Protein AF-A0A946A7G6-F1 (afdb_monomer)

Secondary structure (DSSP, 8-state):
-------GGGEEEEEEEE-GGGT--EEEEEEEEEETTEEEEEEEE-------------

Foldseek 3Di:
DPPDPDDPVFKDWDKDWDCVVVVDIFIKIWIFGDDVPRTPDIDIDGDDDDPDDDDDDD

pLDDT: mean 85.67, std 17.49, range [36.16, 96.88]

Radius of gyration: 17.36 Å; Cα contacts (8 Å, |Δi|>4): 70; chains: 1; bounding box: 40×32×47 Å

Mean predicted aligned error: 7.88 Å

Sequence (58 aa):
SINNCLSKDNCENIFIEQGHIMGRPSDLFVCVEKNKDVIESVRVGGESVTIIKGDIRI

Structure (mmCIF, N/CA/C/O backbone):
data_AF-A0A946A7G6-F1
#
_entry.id   AF-A0A946A7G6-F1
#
loop_
_atom_site.group_PDB
_atom_site.id
_atom_site.type_symbol
_atom_site.label_atom_id
_atom_site.label_alt_id
_atom_site.label_comp_id
_atom_site.label_asym_id
_atom_site.label_entity_id
_atom_site.label_seq_id
_atom_site.pdbx_PDB_ins_code
_atom_site.Cartn_x
_atom_site.Cartn_y
_atom_site.Cartn_z
_atom_site.occupancy
_atom_site.B_iso_or_equiv
_atom_site.auth_seq_id
_atom_site.auth_comp_id
_atom_site.auth_asym_id
_atom_site.auth_atom_id
_atom_site.pdbx_PDB_model_num
ATOM 1 N N . SER A 1 1 ? -25.138 13.005 -0.211 1.00 36.16 1 SER A N 1
ATOM 2 C CA . SER A 1 1 ? -23.837 13.517 0.259 1.00 36.16 1 SER A CA 1
ATOM 3 C C . SER A 1 1 ? -23.333 12.626 1.377 1.00 36.16 1 SER A C 1
ATOM 5 O O . SER A 1 1 ? -23.954 12.613 2.426 1.00 36.16 1 SER A O 1
ATOM 7 N N . ILE A 1 2 ? -22.298 11.815 1.130 1.00 37.84 2 ILE A N 1
ATOM 8 C CA . ILE A 1 2 ? -21.874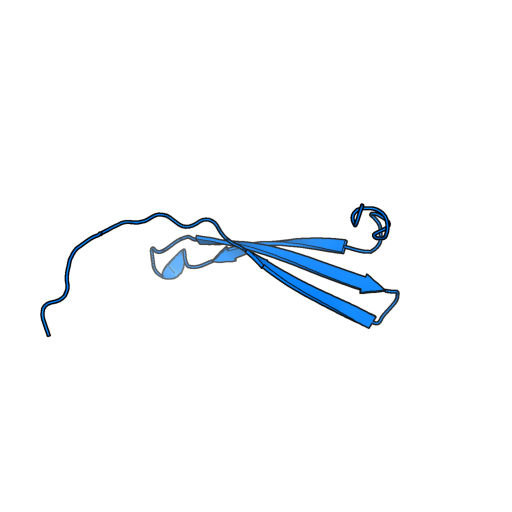 10.703 2.017 1.00 37.84 2 ILE A CA 1
ATOM 9 C C . ILE A 1 2 ? -20.789 11.147 3.029 1.00 37.84 2 ILE A C 1
ATOM 11 O O . ILE A 1 2 ? -20.381 10.395 3.902 1.00 37.84 2 ILE A O 1
ATOM 15 N N . ASN A 1 3 ? -20.352 12.405 2.987 1.00 43.09 3 ASN A N 1
ATOM 16 C CA . ASN A 1 3 ? -19.128 12.827 3.670 1.00 43.09 3 ASN A CA 1
ATOM 17 C C . ASN A 1 3 ? -19.394 13.593 4.975 1.00 43.09 3 A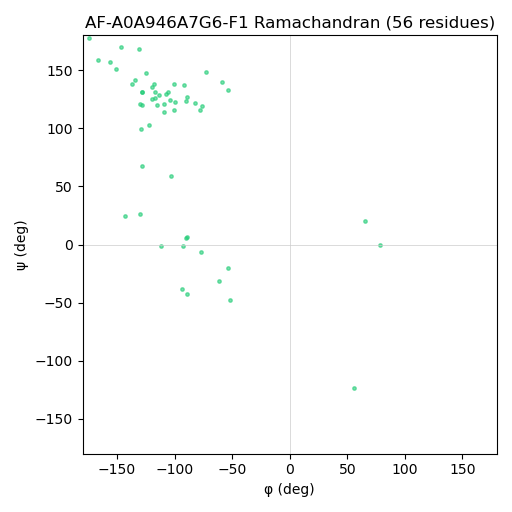SN A C 1
ATOM 19 O O . ASN A 1 3 ? -18.993 14.749 5.069 1.00 43.09 3 ASN A O 1
ATOM 23 N N . ASN A 1 4 ? -20.086 13.006 5.964 1.00 49.34 4 ASN A N 1
ATOM 24 C CA . ASN A 1 4 ? -20.294 13.718 7.238 1.00 49.34 4 ASN A CA 1
ATOM 25 C C . ASN A 1 4 ? -20.261 12.885 8.534 1.00 49.34 4 ASN A C 1
ATOM 27 O O . ASN A 1 4 ? -20.850 13.315 9.521 1.00 49.34 4 ASN A O 1
ATOM 31 N N . CYS A 1 5 ? -19.600 11.723 8.585 1.00 45.38 5 CYS A N 1
ATOM 32 C CA . CYS A 1 5 ? -19.699 10.859 9.777 1.00 45.38 5 CYS A CA 1
ATOM 33 C C . CYS A 1 5 ? -18.381 10.355 10.373 1.00 45.38 5 CYS A C 1
ATOM 35 O O . CYS A 1 5 ? -18.395 9.337 11.052 1.00 45.38 5 CYS A O 1
ATOM 37 N N . LEU A 1 6 ? -17.258 11.050 10.193 1.00 47.66 6 LEU A N 1
ATOM 38 C CA . LEU A 1 6 ? -16.027 10.678 10.895 1.00 47.66 6 LEU A CA 1
ATOM 39 C C . LEU A 1 6 ? -15.451 11.908 11.586 1.00 47.66 6 LEU A C 1
ATOM 41 O O . LEU A 1 6 ? -14.830 12.768 10.961 1.00 47.66 6 LEU A O 1
ATOM 45 N N . SER A 1 7 ? -15.711 12.015 12.889 1.00 51.78 7 SER A N 1
ATOM 46 C CA . SER A 1 7 ? -14.957 12.907 13.765 1.00 51.78 7 SER A CA 1
ATOM 47 C C . SER A 1 7 ? -13.469 12.592 13.603 1.00 51.78 7 SER A C 1
ATOM 49 O O . SER A 1 7 ? -13.080 11.424 13.614 1.00 51.78 7 SER A O 1
ATOM 51 N N . LYS A 1 8 ? -12.634 13.625 13.441 1.00 55.12 8 LYS A N 1
ATOM 52 C CA . LYS A 1 8 ? -11.179 13.485 13.231 1.00 55.12 8 LYS A CA 1
ATOM 53 C C . LYS A 1 8 ? -10.477 12.644 14.310 1.00 55.12 8 LYS A C 1
ATOM 55 O O . LYS A 1 8 ? -9.416 12.105 14.032 1.00 55.12 8 LYS A O 1
ATOM 60 N N . ASP A 1 9 ? -11.098 12.485 15.476 1.00 58.88 9 ASP A N 1
ATOM 61 C CA . ASP A 1 9 ? -10.578 11.726 16.617 1.00 58.88 9 ASP A CA 1
ATOM 62 C C . ASP A 1 9 ? -10.708 10.192 16.476 1.00 58.88 9 ASP A C 1
ATOM 64 O O . ASP A 1 9 ? -10.177 9.461 17.304 1.00 58.88 9 ASP A O 1
ATOM 68 N N . ASN A 1 10 ? -11.385 9.693 15.430 1.00 67.38 10 ASN A N 1
ATOM 69 C CA . ASN A 1 10 ? -11.710 8.270 15.248 1.00 67.38 10 ASN A CA 1
ATOM 70 C C . ASN A 1 10 ? -10.977 7.573 14.075 1.00 67.38 10 ASN A C 1
ATOM 72 O O . ASN A 1 10 ? -11.198 6.382 13.867 1.00 67.38 10 ASN A O 1
ATOM 76 N N . CYS A 1 11 ? -10.132 8.263 13.291 1.00 74.06 11 CYS A N 1
ATOM 77 C CA . CYS A 1 11 ? -9.238 7.605 12.313 1.00 74.06 11 CYS A CA 1
ATOM 78 C C . CYS A 1 11 ? -7.778 7.820 12.709 1.00 74.06 11 CYS A C 1
ATOM 80 O O . CYS A 1 11 ? -7.286 8.948 12.760 1.00 74.06 11 CYS A O 1
ATOM 82 N N . GLU A 1 12 ? -7.078 6.713 12.936 1.00 84.81 12 GLU A N 1
ATOM 83 C CA . GLU A 1 12 ? -5.627 6.681 13.076 1.00 84.81 12 GLU A CA 1
ATOM 84 C C . GLU A 1 12 ? -4.999 6.457 11.698 1.00 84.81 12 GLU A C 1
ATOM 86 O O . GLU A 1 12 ? -5.295 5.460 11.038 1.00 84.81 12 GLU A O 1
ATOM 91 N N . ASN A 1 13 ? -4.121 7.370 11.273 1.00 90.81 13 ASN A N 1
ATOM 92 C CA . ASN A 1 13 ? -3.331 7.221 10.052 1.00 90.81 13 ASN A CA 1
ATOM 93 C C . ASN A 1 13 ? -1.924 6.733 10.405 1.00 90.81 13 ASN A C 1
ATOM 95 O O . ASN A 1 13 ? -1.209 7.393 11.159 1.00 90.81 13 ASN A O 1
ATOM 99 N N . ILE A 1 14 ? -1.523 5.599 9.840 1.00 94.56 14 ILE A N 1
ATOM 100 C CA . ILE A 1 14 ? -0.226 4.960 10.052 1.00 94.56 14 ILE A CA 1
ATOM 101 C C . ILE A 1 14 ? 0.513 4.925 8.715 1.00 94.56 14 ILE A C 1
ATOM 103 O O . ILE A 1 14 ? -0.037 4.500 7.697 1.00 94.56 14 ILE A O 1
ATOM 107 N N . PHE A 1 15 ? 1.769 5.361 8.735 1.00 95.12 15 PHE A N 1
ATOM 108 C CA . PHE A 1 15 ? 2.692 5.260 7.611 1.00 95.12 15 PHE A CA 1
ATOM 109 C C . PHE A 1 15 ? 3.719 4.164 7.893 1.00 95.12 15 PHE A C 1
ATOM 111 O O . PHE A 1 15 ? 4.279 4.115 8.990 1.00 95.12 15 PHE A O 1
ATOM 118 N N . ILE A 1 16 ? 3.937 3.272 6.927 1.00 95.56 16 ILE A N 1
ATOM 119 C CA . ILE A 1 16 ? 4.831 2.119 7.074 1.00 95.56 16 ILE A CA 1
ATOM 120 C C . ILE A 1 16 ? 5.790 2.071 5.888 1.00 95.56 16 ILE A C 1
ATOM 122 O O . ILE A 1 16 ? 5.359 1.891 4.751 1.00 95.56 16 ILE A O 1
ATOM 126 N N . GLU A 1 17 ? 7.087 2.138 6.176 1.00 95.94 17 GLU A N 1
ATOM 127 C CA . GLU A 1 17 ? 8.155 1.867 5.213 1.00 95.94 17 GLU A CA 1
ATOM 128 C C . GLU A 1 17 ? 8.562 0.388 5.274 1.00 95.94 17 GLU A C 1
ATOM 130 O O . GLU A 1 17 ? 8.732 -0.183 6.356 1.00 95.94 17 GLU A O 1
ATOM 135 N N . GLN A 1 18 ? 8.768 -0.250 4.122 1.00 94.38 18 GLN A N 1
ATOM 136 C CA . GLN A 1 18 ? 9.163 -1.661 4.056 1.00 94.38 18 GLN A CA 1
ATOM 137 C C . GLN A 1 18 ? 10.089 -1.972 2.872 1.00 94.38 18 GLN A C 1
ATOM 139 O O . GLN A 1 18 ? 10.284 -1.166 1.968 1.00 94.38 18 GLN A O 1
ATOM 144 N N . GLY A 1 19 ? 10.664 -3.180 2.860 1.00 95.19 19 GLY A N 1
ATOM 145 C CA . GLY A 1 19 ? 11.361 -3.733 1.690 1.00 95.19 19 GLY A CA 1
ATOM 146 C C . GLY A 1 19 ? 12.781 -3.209 1.426 1.00 95.19 19 GLY A C 1
ATOM 147 O O . GLY A 1 19 ? 13.453 -3.715 0.526 1.00 95.19 19 GLY A O 1
ATOM 148 N N . HIS A 1 20 ? 13.291 -2.289 2.254 1.00 95.19 20 HIS A N 1
ATOM 149 C CA . HIS A 1 20 ? 14.663 -1.764 2.182 1.00 95.19 20 HIS A CA 1
ATOM 150 C C . HIS A 1 20 ? 15.743 -2.859 2.156 1.00 95.19 20 HIS A C 1
ATOM 152 O O . HIS A 1 20 ? 16.611 -2.846 1.287 1.00 95.19 20 HIS A O 1
ATOM 158 N N . ILE A 1 21 ? 15.658 -3.853 3.050 1.00 96.75 21 ILE A N 1
ATOM 159 C CA . ILE A 1 21 ? 16.632 -4.963 3.130 1.00 96.75 21 ILE A CA 1
ATOM 160 C C . ILE A 1 21 ? 16.656 -5.790 1.833 1.00 96.75 21 ILE A C 1
ATOM 162 O O . ILE A 1 21 ? 17.698 -6.305 1.441 1.00 96.75 21 ILE A O 1
ATOM 166 N N . MET A 1 22 ? 15.520 -5.884 1.140 1.00 95.56 22 MET A N 1
ATOM 167 C CA . MET A 1 22 ? 15.379 -6.637 -0.109 1.00 95.56 22 MET A CA 1
ATOM 168 C C . MET A 1 22 ? 15.692 -5.788 -1.351 1.00 95.56 22 MET A C 1
ATOM 170 O O . MET A 1 22 ? 15.460 -6.238 -2.473 1.00 95.56 22 MET A O 1
ATOM 174 N N . GLY A 1 23 ? 16.167 -4.548 -1.169 1.00 96.50 23 GLY A N 1
ATOM 175 C CA . GLY A 1 23 ? 16.418 -3.602 -2.260 1.00 96.50 23 GLY A CA 1
ATOM 176 C C . GLY A 1 23 ? 15.151 -3.171 -3.003 1.00 96.50 23 GLY A C 1
ATOM 177 O O . GLY A 1 23 ? 15.229 -2.729 -4.146 1.00 96.50 23 GLY A O 1
ATOM 178 N N . ARG A 1 24 ? 13.977 -3.335 -2.384 1.00 94.50 24 ARG A N 1
ATOM 179 C CA . ARG A 1 24 ? 12.666 -2.983 -2.945 1.00 94.50 24 ARG A CA 1
ATOM 180 C C . ARG A 1 24 ? 11.908 -2.102 -1.951 1.00 94.50 24 ARG A C 1
ATOM 182 O O . ARG A 1 24 ? 10.943 -2.579 -1.353 1.00 94.50 24 ARG A O 1
ATOM 189 N N . PRO A 1 25 ? 12.380 -0.868 -1.708 1.00 95.94 25 PRO A N 1
ATOM 190 C CA . PRO A 1 25 ? 11.703 0.052 -0.806 1.00 95.94 25 PRO A CA 1
ATOM 191 C C . PRO A 1 25 ? 10.275 0.312 -1.293 1.00 95.94 25 PRO A C 1
ATOM 193 O O . PRO A 1 25 ? 10.027 0.411 -2.496 1.00 95.94 25 PRO A O 1
ATOM 196 N N . SER A 1 26 ? 9.335 0.374 -0.358 1.00 95.44 26 SER A N 1
ATOM 197 C CA . SER A 1 26 ? 7.943 0.719 -0.636 1.00 95.44 26 SER A CA 1
ATOM 198 C C . SER A 1 26 ? 7.269 1.276 0.606 1.00 95.44 26 SER A C 1
ATOM 200 O O . SER A 1 26 ? 7.659 0.944 1.729 1.00 95.44 26 SER A O 1
ATOM 202 N N . ASP A 1 27 ? 6.215 2.043 0.360 1.00 95.81 27 ASP A N 1
ATOM 203 C CA . ASP A 1 27 ? 5.457 2.746 1.380 1.00 95.81 27 ASP A CA 1
ATOM 204 C C 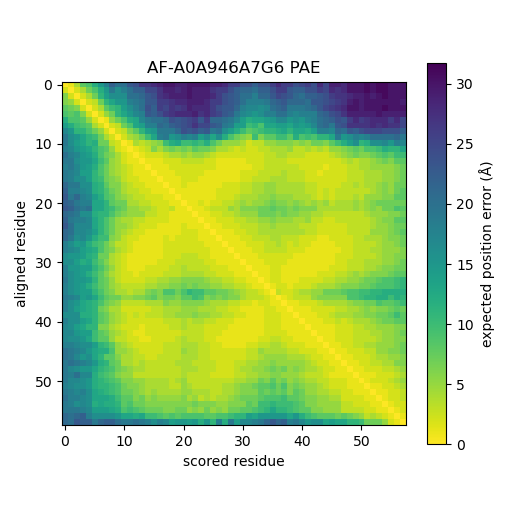. ASP A 1 27 ? 4.014 2.246 1.409 1.00 95.81 27 ASP A C 1
ATOM 206 O O . ASP A 1 27 ? 3.381 2.041 0.367 1.00 95.81 27 ASP A O 1
ATOM 210 N N . LEU A 1 28 ? 3.486 2.065 2.616 1.00 95.75 28 LEU A N 1
ATOM 211 C CA . LEU A 1 28 ? 2.087 1.736 2.855 1.00 95.75 28 LEU A CA 1
ATOM 212 C C . LEU A 1 28 ? 1.435 2.820 3.708 1.00 95.75 28 LEU A C 1
ATOM 214 O O . LEU A 1 28 ? 1.964 3.244 4.737 1.00 95.75 28 LEU A O 1
ATOM 218 N N . PHE A 1 29 ? 0.232 3.201 3.298 1.00 95.94 29 PHE A N 1
ATOM 219 C CA . PHE A 1 29 ? -0.632 4.130 4.009 1.00 95.94 29 PHE A CA 1
ATOM 220 C C . PHE A 1 29 ? -1.815 3.355 4.576 1.00 95.94 29 PHE A C 1
ATOM 222 O O . PHE A 1 29 ? -2.577 2.738 3.829 1.00 95.94 29 PHE A O 1
ATOM 229 N N . VAL A 1 30 ? -1.982 3.389 5.894 1.00 95.19 30 VAL A N 1
ATOM 230 C CA . VAL A 1 30 ? -3.052 2.674 6.594 1.00 95.19 30 VAL A CA 1
ATOM 231 C C . VAL A 1 30 ? -3.926 3.683 7.336 1.00 95.19 30 VAL A C 1
ATOM 233 O O . VAL A 1 30 ? -3.404 4.438 8.147 1.00 95.19 30 VAL A O 1
ATOM 236 N N . CYS A 1 31 ? -5.243 3.696 7.102 1.00 94.31 31 CYS A N 1
ATOM 237 C CA . CYS A 1 31 ? -6.198 4.334 8.028 1.00 94.31 31 CYS A CA 1
ATOM 238 C C . CYS A 1 31 ? -6.972 3.238 8.747 1.00 94.31 31 CYS A C 1
ATOM 240 O O . CYS A 1 31 ? -7.527 2.333 8.114 1.00 94.31 31 CYS A O 1
ATOM 242 N N . VAL A 1 32 ? -7.015 3.348 10.068 1.00 93.88 32 VAL A N 1
ATOM 243 C CA . VAL A 1 32 ? -7.844 2.522 10.940 1.00 93.88 32 VAL A CA 1
ATOM 244 C C . VAL A 1 32 ? -8.958 3.403 11.475 1.00 93.88 32 VAL A C 1
ATOM 246 O O . VAL A 1 32 ? -8.695 4.331 12.236 1.00 93.88 32 VAL A O 1
ATOM 249 N N . GLU A 1 33 ? -10.193 3.112 11.083 1.00 92.75 33 GLU A N 1
ATOM 250 C CA . GLU A 1 33 ? -11.375 3.755 11.651 1.00 92.75 33 GLU A CA 1
ATOM 251 C C . GLU A 1 33 ? -11.854 2.961 12.855 1.00 92.75 33 GLU A C 1
ATOM 253 O O . GLU A 1 33 ? -12.079 1.748 12.779 1.00 92.75 33 GLU A O 1
ATOM 258 N N . LYS A 1 34 ? -12.014 3.661 13.973 1.00 90.56 34 LYS A N 1
ATOM 259 C CA . LYS A 1 34 ? -12.477 3.103 15.234 1.00 90.56 34 LYS A CA 1
ATOM 260 C C . LYS A 1 34 ? -13.692 3.865 15.726 1.00 90.56 34 LYS A C 1
ATOM 262 O O . LYS A 1 34 ? -13.798 5.078 15.578 1.00 90.56 34 LYS A O 1
ATOM 267 N N . ASN A 1 35 ? -14.571 3.151 16.400 1.00 86.88 35 ASN A N 1
ATOM 268 C CA . ASN A 1 35 ? -15.636 3.726 17.193 1.00 86.88 35 ASN A CA 1
ATOM 269 C C . ASN A 1 35 ? -15.479 3.206 18.615 1.00 86.88 35 ASN A C 1
ATOM 271 O O . ASN A 1 35 ? -15.779 2.045 18.909 1.00 86.88 35 ASN A O 1
ATOM 275 N N . LYS A 1 36 ? -14.947 4.069 19.488 1.00 85.81 36 LYS A N 1
ATOM 276 C CA . LYS A 1 36 ? -14.461 3.679 20.819 1.00 85.81 36 LYS A C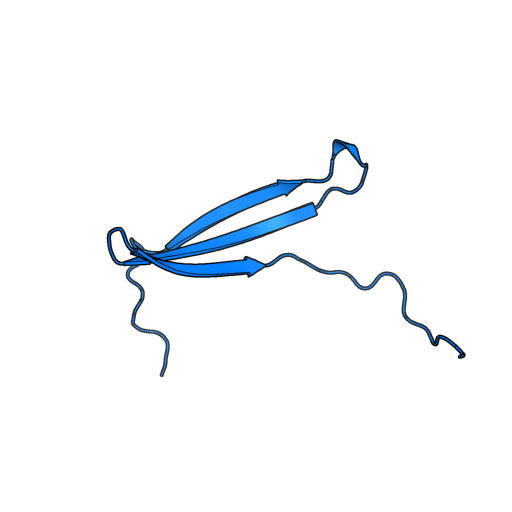A 1
ATOM 277 C C . LYS A 1 36 ? -13.415 2.560 20.678 1.00 85.81 36 LYS A C 1
ATOM 279 O O . LYS A 1 36 ? -12.447 2.731 19.946 1.00 85.81 36 LY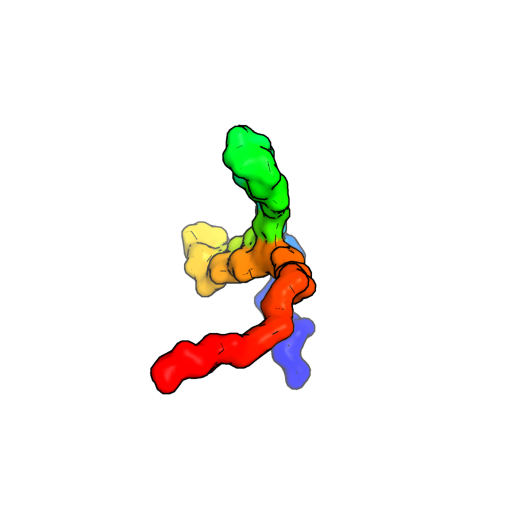S A O 1
ATOM 284 N N . ASP A 1 37 ? -13.633 1.417 21.322 1.00 85.75 37 ASP A N 1
ATOM 285 C CA . ASP A 1 37 ? -12.712 0.274 21.321 1.00 85.75 37 ASP A CA 1
ATOM 286 C C . ASP A 1 37 ? -12.971 -0.727 20.182 1.00 85.75 37 ASP A C 1
ATOM 288 O O . ASP A 1 37 ? -12.356 -1.792 20.129 1.00 85.75 37 ASP A O 1
ATOM 292 N N . VAL A 1 38 ? -13.895 -0.414 19.269 1.00 91.06 38 VAL A N 1
ATOM 293 C CA . VAL A 1 38 ? -14.248 -1.286 18.146 1.00 91.06 38 VAL A CA 1
ATOM 294 C C . VAL A 1 38 ? -13.622 -0.745 16.868 1.00 91.06 38 VAL A C 1
ATOM 296 O O . VAL A 1 38 ? -13.861 0.399 16.489 1.00 91.06 38 VAL A O 1
ATOM 299 N N . ILE A 1 39 ? -12.840 -1.578 16.182 1.00 92.44 39 ILE A N 1
ATOM 300 C CA . ILE A 1 39 ? -12.347 -1.276 14.835 1.00 92.44 39 ILE A CA 1
ATOM 301 C C . ILE A 1 39 ? -13.501 -1.486 13.851 1.00 92.44 39 ILE A C 1
ATOM 303 O O . ILE A 1 39 ? -14.022 -2.595 13.737 1.00 92.44 39 ILE A O 1
ATOM 307 N N . GLU A 1 40 ? -13.887 -0.432 13.139 1.00 94.25 40 GLU A N 1
ATOM 308 C CA . GLU A 1 40 ? -14.955 -0.472 12.134 1.00 94.25 40 GLU A CA 1
ATOM 309 C C . GLU A 1 40 ? -14.398 -0.732 10.734 1.00 94.25 40 GLU A C 1
ATOM 311 O O . GLU A 1 40 ? -15.001 -1.468 9.951 1.00 94.25 40 GLU A O 1
ATOM 316 N N . SER A 1 41 ? -13.237 -0.157 10.408 1.00 93.44 41 SER A N 1
ATOM 317 C CA . SER A 1 41 ? -12.597 -0.386 9.117 1.00 93.44 41 SER A CA 1
ATOM 318 C C . SER A 1 41 ? -11.077 -0.263 9.183 1.00 93.44 41 SER A C 1
ATOM 320 O O . SER A 1 41 ? -10.512 0.472 9.993 1.00 93.44 41 SER A O 1
ATOM 322 N N . VAL A 1 42 ? -10.407 -1.001 8.299 1.00 95.19 42 VAL A N 1
ATOM 3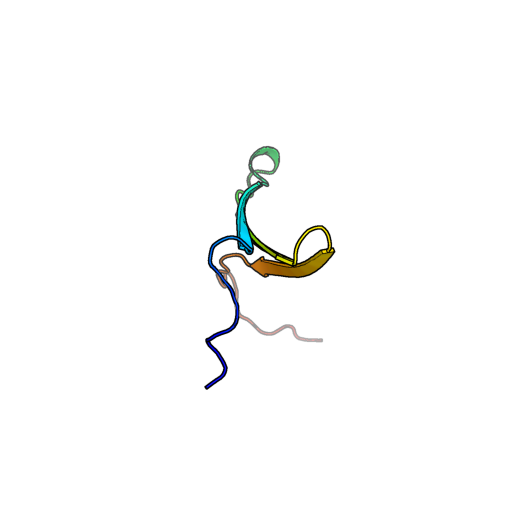23 C CA . VAL A 1 42 ? -8.977 -0.857 8.028 1.00 95.19 42 VAL A CA 1
ATOM 324 C C . VAL A 1 42 ? -8.821 -0.716 6.525 1.00 95.19 42 VAL A C 1
ATOM 326 O O . VAL A 1 42 ? -9.215 -1.603 5.765 1.00 95.19 42 VAL A O 1
ATOM 329 N N . ARG A 1 43 ? -8.253 0.403 6.086 1.00 95.69 43 ARG A N 1
ATOM 330 C CA . ARG A 1 43 ? -7.933 0.653 4.679 1.00 95.69 43 ARG A CA 1
ATOM 331 C C . ARG A 1 43 ? -6.431 0.717 4.519 1.00 95.69 43 ARG A C 1
ATOM 333 O O . ARG A 1 43 ? -5.781 1.483 5.222 1.00 95.69 43 ARG A O 1
ATOM 340 N N . VAL A 1 44 ? -5.913 -0.059 3.575 1.00 95.25 44 VAL A N 1
ATOM 341 C CA . VAL A 1 44 ? -4.498 -0.072 3.205 1.00 95.25 44 VAL A CA 1
ATOM 342 C C . VAL A 1 44 ? -4.387 0.378 1.758 1.00 95.25 44 VAL A C 1
ATOM 344 O O . VAL A 1 44 ? -5.049 -0.174 0.879 1.00 95.25 44 VAL A O 1
ATOM 347 N N . GLY A 1 45 ? -3.568 1.392 1.527 1.00 94.94 45 GLY A N 1
ATOM 348 C CA . GLY A 1 45 ? -3.237 1.909 0.210 1.00 94.94 45 GLY A CA 1
ATOM 349 C C . GLY A 1 45 ? -1.732 2.060 0.042 1.00 94.94 45 GLY A C 1
ATOM 350 O O . GLY A 1 45 ? -0.962 1.975 0.997 1.00 94.94 45 GLY A O 1
ATOM 351 N N . GLY A 1 46 ? -1.325 2.294 -1.194 1.00 93.56 46 GLY A N 1
ATOM 352 C CA . GLY A 1 46 ? 0.058 2.530 -1.572 1.00 93.56 46 GLY A CA 1
ATOM 353 C C . GLY A 1 46 ? 0.101 3.088 -2.984 1.00 93.56 46 GLY A C 1
ATOM 354 O O . GLY A 1 46 ? -0.855 2.938 -3.752 1.00 93.56 46 GLY A O 1
ATOM 355 N N . GLU A 1 47 ? 1.200 3.747 -3.319 1.00 93.69 47 GLU A N 1
ATOM 356 C CA . GLU A 1 47 ? 1.426 4.187 -4.687 1.00 93.69 47 GLU A CA 1
ATOM 357 C C . GLU A 1 47 ? 1.764 2.992 -5.581 1.00 93.69 47 GLU A C 1
ATOM 359 O O . GLU A 1 47 ? 2.350 1.995 -5.153 1.00 93.69 47 GLU A O 1
ATOM 364 N N . SER A 1 48 ? 1.377 3.082 -6.850 1.00 93.06 48 SER A N 1
ATOM 365 C CA . SER A 1 48 ? 1.682 2.062 -7.843 1.00 93.06 48 SER A CA 1
ATOM 366 C C . SER A 1 48 ? 2.180 2.715 -9.118 1.00 93.06 48 SER A C 1
ATOM 368 O O . SER A 1 48 ? 1.672 3.749 -9.551 1.00 93.06 48 SER A O 1
ATOM 370 N N . VAL A 1 49 ? 3.164 2.072 -9.738 1.00 94.31 49 VAL A N 1
ATOM 371 C CA . VAL A 1 49 ? 3.736 2.481 -11.013 1.00 94.31 49 VAL A CA 1
ATOM 372 C C . VAL A 1 49 ? 3.729 1.292 -11.968 1.00 94.31 49 VAL A C 1
ATOM 374 O O . VAL A 1 49 ? 4.139 0.182 -11.627 1.00 94.31 49 VAL A O 1
ATOM 377 N N . THR A 1 50 ? 3.243 1.512 -13.188 1.00 96.38 50 THR A N 1
ATOM 378 C CA . THR A 1 50 ? 3.315 0.496 -14.244 1.00 96.38 50 THR A CA 1
ATOM 379 C C . THR A 1 50 ? 4.730 0.472 -14.810 1.00 96.38 50 THR A C 1
ATOM 381 O O . THR A 1 50 ? 5.159 1.452 -15.412 1.00 96.38 50 THR A O 1
ATOM 384 N N . ILE A 1 51 ? 5.445 -0.644 -14.642 1.00 96.69 51 ILE A N 1
ATOM 385 C CA . ILE A 1 51 ? 6.816 -0.796 -15.161 1.00 96.69 51 ILE A CA 1
ATOM 386 C C . ILE A 1 51 ? 6.821 -1.356 -16.586 1.00 96.69 51 ILE A C 1
ATOM 388 O O . ILE A 1 51 ? 7.572 -0.889 -17.437 1.00 96.69 51 ILE A O 1
ATOM 392 N N . ILE A 1 52 ? 5.984 -2.358 -16.862 1.00 96.38 52 ILE A N 1
ATOM 393 C CA . ILE A 1 52 ? 5.908 -3.017 -18.169 1.00 96.38 52 ILE A CA 1
ATOM 394 C C . ILE A 1 52 ? 4.443 -3.218 -18.526 1.00 96.38 52 ILE A C 1
ATOM 396 O O . ILE A 1 52 ? 3.637 -3.633 -17.694 1.00 96.38 52 ILE A O 1
ATOM 400 N N . LYS A 1 53 ? 4.120 -2.956 -19.789 1.00 96.88 53 LYS A N 1
ATOM 401 C CA . LYS A 1 53 ? 2.844 -3.301 -20.401 1.00 96.88 53 LYS A CA 1
ATOM 402 C C . LYS A 1 53 ? 3.125 -4.062 -21.688 1.00 96.88 53 LYS A C 1
ATOM 404 O O . LYS A 1 53 ? 3.935 -3.619 -22.497 1.00 96.88 53 LYS A O 1
ATOM 409 N N . GLY A 1 54 ? 2.459 -5.190 -21.870 1.00 95.62 54 GLY A N 1
ATOM 410 C CA . GLY A 1 54 ? 2.608 -6.028 -23.051 1.00 95.62 54 GLY A CA 1
ATOM 411 C C . GLY A 1 54 ? 1.611 -7.176 -23.035 1.00 95.62 54 GLY A C 1
ATOM 412 O O . GLY A 1 54 ? 0.849 -7.327 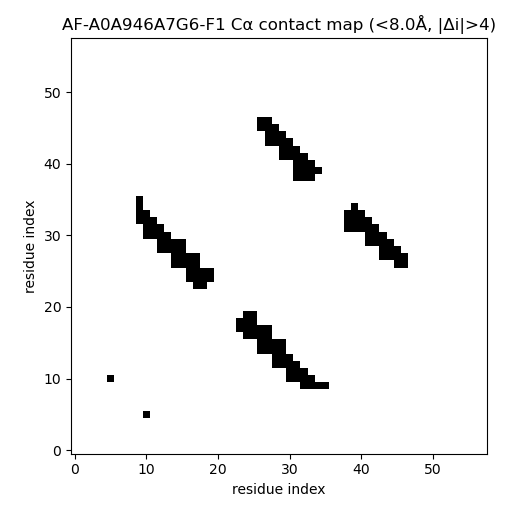-22.079 1.00 95.62 54 GLY A O 1
ATOM 413 N N . ASP A 1 55 ? 1.645 -7.974 -24.093 1.00 96.44 55 ASP A N 1
ATOM 414 C CA . ASP A 1 55 ? 0.753 -9.113 -24.271 1.00 96.44 55 ASP A CA 1
ATOM 415 C C . ASP A 1 55 ? 1.469 -10.418 -23.918 1.00 96.44 55 ASP A C 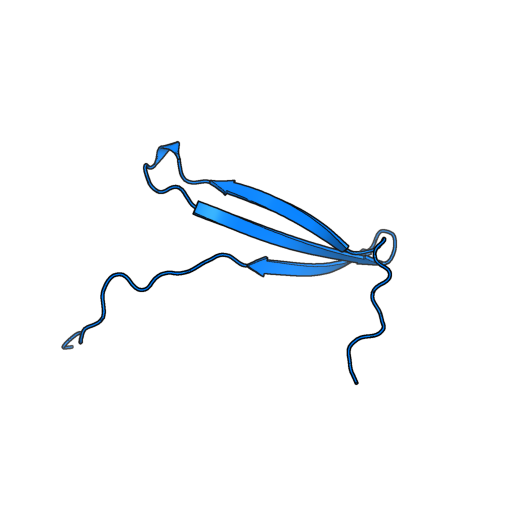1
ATOM 417 O O . ASP A 1 55 ? 2.615 -10.644 -24.314 1.00 96.44 55 ASP A O 1
ATOM 421 N N . ILE A 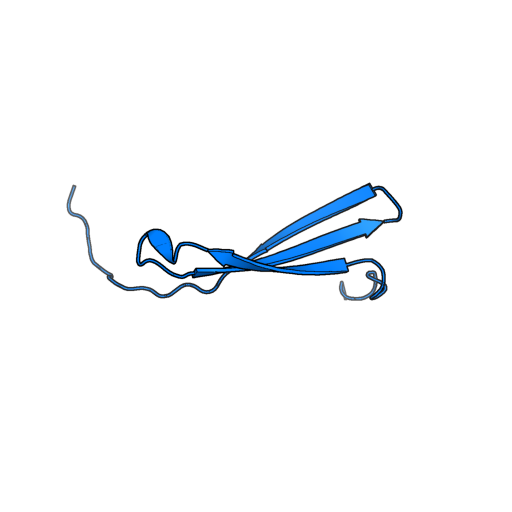1 56 ? 0.771 -11.306 -23.213 1.00 95.25 56 ILE A N 1
ATOM 422 C CA . ILE A 1 56 ? 1.214 -12.683 -22.990 1.00 95.25 56 ILE A CA 1
ATOM 423 C C . ILE A 1 56 ? 0.449 -13.558 -23.982 1.00 95.25 56 ILE A C 1
ATOM 425 O O . ILE A 1 56 ? -0.777 -13.635 -23.922 1.00 95.25 56 ILE A O 1
ATOM 429 N N . ARG A 1 57 ? 1.165 -14.197 -24.915 1.00 89.38 57 ARG A N 1
ATOM 430 C CA . ARG A 1 57 ? 0.577 -15.201 -25.811 1.00 89.38 57 ARG A CA 1
ATOM 431 C C . ARG A 1 57 ? 0.534 -16.532 -25.070 1.00 89.38 57 ARG A C 1
ATOM 433 O O . ARG A 1 57 ? 1.575 -16.990 -24.603 1.00 89.38 57 ARG A O 1
ATOM 440 N N . ILE A 1 58 ? -0.664 -17.086 -24.946 1.00 83.38 58 ILE A N 1
ATOM 441 C CA . ILE A 1 58 ? -0.937 -18.387 -24.327 1.00 83.38 58 ILE A CA 1
ATOM 442 C C . ILE A 1 58 ? -1.082 -19.419 -25.438 1.00 83.38 58 ILE A C 1
ATOM 444 O O . ILE A 1 58 ? -1.743 -19.080 -26.448 1.00 83.38 58 ILE A O 1
#

Nearest PDB structures (foldseek):
  1qy9-assembly2_C  TM=7.798E-01  e=1.845E-01  Escherichia coli
  5tgn-assembly1_D  TM=6.138E-01  e=3.652E+00  Sphaerobacter thermophilus DSM 20745
  4nsp-assembly1_A  TM=4.946E-01  e=5.391E+00  Homo sapiens
  6ozf-assembly1_A  TM=4.023E-01  e=2.640E+00  Thermotoga maritima
  5z56-assembly1_v  TM=3.130E-01  e=9.668E+00  Homo sapiens

Solvent-accessible surface area (backbone atoms only — not comparable to full-atom values): 4003 Å² total; per-residue (Å²): 136,89,89,82,84,74,64,79,93,33,53,52,78,47,80,44,82,43,45,57,94,77,76,48,68,48,59,39,41,34,42,38,34,36,60,87,94,41,79,78,46,78,48,80,49,62,86,84,78,90,87,81,86,84,85,85,89,129